Protein AF-C6V5L7-F1 (afdb_monomer)

Organism: Neorickettsia risticii (strain Illinois) (NCBI:txid434131)

Foldseek 3Di:
DDKDWDWDQDDDDPPPPQNFKTKIKIWDKDFDLVCQCVQQVDDDPPPVVSLVSQLVSVCVVVVNPDSDDDPPRIDTQWMFMWMWGWDADPNDIDTHTDPPGGDTDGCPDDDDPPDDDD

Structure (mmCIF, N/CA/C/O backbone):
data_AF-C6V5L7-F1
#
_entry.id   AF-C6V5L7-F1
#
loop_
_atom_site.group_PDB
_atom_site.id
_atom_site.type_symbol
_atom_site.label_atom_id
_atom_site.label_alt_id
_atom_site.label_comp_id
_atom_site.label_asym_id
_atom_site.label_entity_id
_atom_site.label_seq_id
_atom_site.pdbx_PDB_ins_code
_atom_site.Cartn_x
_atom_site.Cartn_y
_atom_site.Cartn_z
_atom_site.occupancy
_atom_site.B_iso_or_equiv
_atom_site.auth_seq_id
_atom_site.auth_comp_id
_atom_site.auth_asym_id
_atom_site.auth_atom_id
_atom_site.pdbx_PDB_model_num
ATOM 1 N N . MET A 1 1 ? 3.331 6.702 3.402 1.00 37.28 1 MET A N 1
ATOM 2 C CA . MET A 1 1 ? 3.379 6.398 1.960 1.00 37.28 1 MET A CA 1
ATOM 3 C C . MET A 1 1 ? 4.256 5.170 1.844 1.00 37.28 1 MET A C 1
ATOM 5 O O . MET A 1 1 ? 5.329 5.177 2.435 1.00 37.28 1 MET A O 1
ATOM 9 N N . CYS A 1 2 ? 3.742 4.082 1.284 1.00 36.88 2 CYS A N 1
ATOM 10 C CA . CYS A 1 2 ? 4.484 2.830 1.165 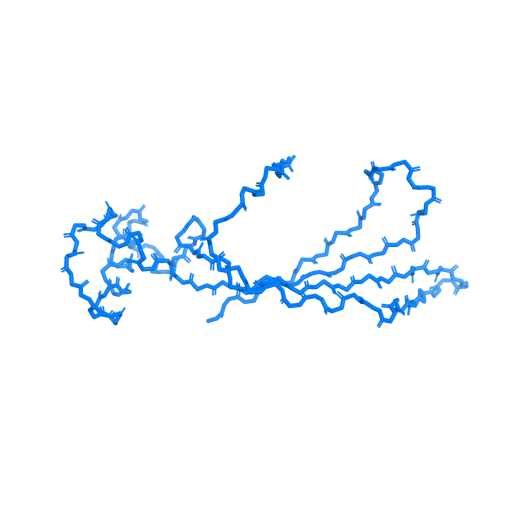1.00 36.88 2 CYS A CA 1
ATOM 11 C C . CYS A 1 2 ? 4.638 2.556 -0.325 1.00 36.88 2 CYS A C 1
ATOM 13 O O . CYS A 1 2 ? 3.700 2.050 -0.936 1.00 36.88 2 CYS A O 1
ATOM 15 N N . ASN A 1 3 ? 5.786 2.938 -0.879 1.00 34.25 3 ASN A N 1
ATOM 16 C CA . ASN A 1 3 ? 6.130 2.696 -2.275 1.00 34.25 3 ASN A CA 1
ATOM 17 C C . ASN A 1 3 ? 6.530 1.231 -2.433 1.00 34.25 3 ASN A C 1
ATOM 19 O O . ASN A 1 3 ? 7.288 0.695 -1.620 1.00 34.25 3 ASN A O 1
ATOM 23 N N . TRP A 1 4 ? 6.005 0.590 -3.469 1.00 44.31 4 TRP A N 1
ATOM 24 C CA . TRP A 1 4 ? 6.307 -0.792 -3.812 1.00 44.31 4 TRP A CA 1
ATOM 25 C C . TRP A 1 4 ? 6.839 -0.805 -5.237 1.00 44.31 4 TRP A C 1
ATOM 27 O O . TRP A 1 4 ? 6.067 -0.799 -6.194 1.00 44.31 4 TRP A O 1
ATOM 37 N N . LEU A 1 5 ? 8.165 -0.851 -5.363 1.00 37.34 5 LEU A N 1
ATOM 38 C CA . LEU A 1 5 ? 8.824 -1.043 -6.647 1.00 37.34 5 LEU A CA 1
ATOM 39 C C . LEU A 1 5 ? 8.757 -2.534 -7.011 1.00 37.34 5 LEU A C 1
ATOM 41 O O . LEU A 1 5 ? 9.402 -3.364 -6.370 1.00 37.34 5 LEU A O 1
ATOM 45 N N . GLY A 1 6 ? 7.944 -2.877 -8.010 1.00 42.03 6 GLY A N 1
ATOM 46 C CA . GLY A 1 6 ? 7.834 -4.234 -8.541 1.00 42.03 6 GLY A CA 1
ATOM 47 C C . GLY A 1 6 ? 8.562 -4.366 -9.878 1.00 42.03 6 GLY A C 1
ATOM 48 O O . GLY A 1 6 ? 8.329 -3.578 -10.795 1.00 42.03 6 GLY A O 1
ATOM 49 N N . PHE A 1 7 ? 9.414 -5.386 -10.009 1.00 35.38 7 PHE A N 1
ATOM 50 C CA . PHE A 1 7 ? 9.995 -5.800 -11.289 1.00 35.38 7 PHE A CA 1
ATOM 51 C C . PHE A 1 7 ? 9.307 -7.082 -11.752 1.00 35.38 7 PHE A C 1
ATOM 53 O O . PHE A 1 7 ? 9.342 -8.088 -11.047 1.00 35.38 7 PHE A O 1
ATOM 60 N N . VAL A 1 8 ? 8.704 -7.068 -12.941 1.00 44.72 8 VAL A N 1
ATOM 61 C CA . VAL A 1 8 ? 8.236 -8.294 -13.598 1.00 44.72 8 VAL A CA 1
ATOM 62 C C . VAL A 1 8 ? 8.961 -8.418 -14.932 1.00 44.72 8 VAL A C 1
ATOM 64 O O . VAL A 1 8 ? 8.705 -7.665 -15.871 1.00 44.72 8 VAL A O 1
ATOM 67 N N . SER A 1 9 ? 9.872 -9.389 -15.010 1.00 40.78 9 SER A N 1
ATOM 68 C CA . SER A 1 9 ? 10.356 -9.905 -16.290 1.00 40.78 9 SER A CA 1
ATOM 69 C C . SER A 1 9 ? 9.275 -10.839 -16.832 1.00 40.78 9 SER A C 1
ATOM 71 O O . SER A 1 9 ? 9.036 -11.912 -16.274 1.00 40.78 9 SER A O 1
ATOM 73 N N . GLN A 1 10 ? 8.529 -10.401 -17.851 1.00 42.84 10 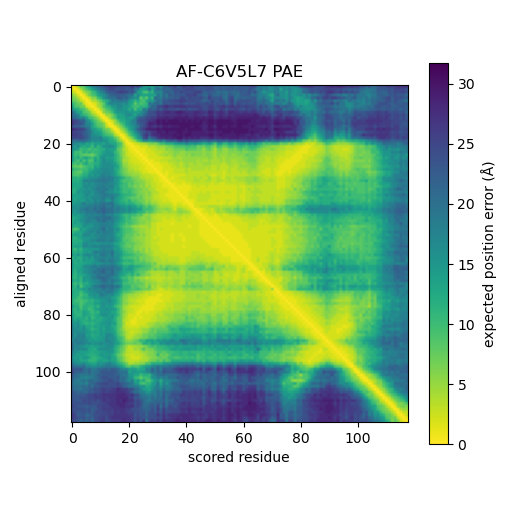GLN A N 1
ATOM 74 C CA . GLN A 1 10 ? 7.482 -11.231 -18.443 1.00 42.84 10 GLN A CA 1
ATOM 75 C C . GLN A 1 10 ? 8.101 -12.291 -19.356 1.00 42.84 10 GLN A C 1
ATOM 77 O O . GLN A 1 10 ? 8.212 -12.115 -20.565 1.00 42.84 10 GLN A O 1
ATOM 82 N N . GLY A 1 11 ? 8.411 -13.448 -18.778 1.00 42.09 11 GLY A N 1
ATOM 83 C CA . GLY A 1 11 ? 8.486 -14.695 -19.524 1.00 42.09 11 GLY A CA 1
ATOM 84 C C . GLY A 1 11 ? 7.078 -15.196 -19.856 1.00 42.09 11 GLY A C 1
ATOM 85 O O . GLY A 1 11 ? 6.495 -15.955 -19.091 1.00 42.09 11 GLY A O 1
ATOM 86 N N . LYS A 1 12 ? 6.556 -14.812 -21.029 1.00 38.03 12 LYS A N 1
ATOM 87 C CA . LYS A 1 12 ? 5.530 -15.566 -21.782 1.00 38.03 12 LYS A CA 1
ATOM 88 C C . LYS A 1 12 ? 4.097 -15.597 -21.204 1.00 38.03 12 LYS A C 1
ATOM 90 O O . LYS A 1 12 ? 3.496 -16.657 -21.068 1.00 38.03 12 LYS A O 1
ATOM 95 N N . LEU A 1 13 ? 3.477 -14.433 -21.006 1.00 40.72 13 LEU A N 1
ATOM 96 C CA . LEU A 1 13 ? 2.012 -14.302 -21.079 1.00 40.72 13 LEU A CA 1
ATOM 97 C C . LEU A 1 13 ? 1.687 -13.433 -22.304 1.00 40.72 13 LEU A C 1
ATOM 99 O O . LEU A 1 13 ? 2.248 -12.352 -22.420 1.00 40.72 13 LEU A O 1
ATOM 103 N N . LEU A 1 14 ? 0.775 -13.878 -23.182 1.00 42.28 14 LEU A N 1
ATOM 104 C CA . LEU A 1 14 ? 0.208 -13.168 -24.359 1.00 42.28 14 LEU A CA 1
ATOM 105 C C . LEU A 1 14 ? 0.756 -13.469 -25.771 1.00 42.28 14 LEU A C 1
ATOM 107 O O . LEU A 1 14 ? 0.336 -12.804 -26.711 1.00 42.28 14 LEU A O 1
ATOM 111 N N . GLY A 1 15 ? 1.607 -14.477 -25.990 1.00 39.44 15 GLY A N 1
ATOM 112 C CA . GLY A 1 15 ? 1.956 -14.889 -27.369 1.00 39.44 15 GLY A CA 1
ATOM 113 C C . GLY A 1 15 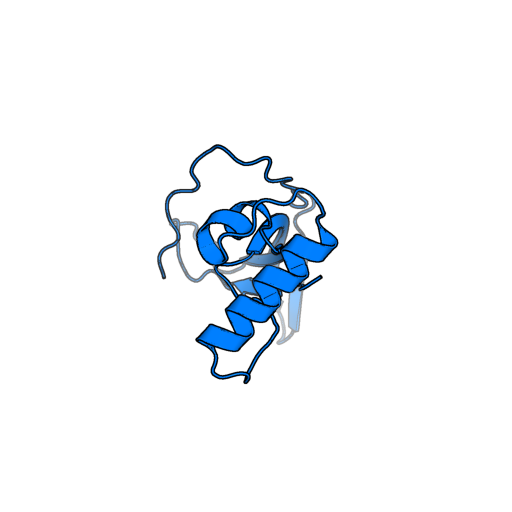? 2.657 -13.808 -28.215 1.00 39.44 15 GLY A C 1
ATOM 114 O O . GLY A 1 15 ? 2.689 -13.901 -29.438 1.00 39.44 15 GLY A O 1
ATOM 115 N N . LEU A 1 16 ? 3.224 -12.791 -27.564 1.00 43.41 16 LEU A N 1
ATOM 116 C CA . LEU A 1 16 ? 4.151 -11.838 -28.160 1.00 43.41 16 LEU A CA 1
ATOM 117 C C . LEU A 1 16 ? 5.550 -12.462 -28.121 1.00 43.41 16 LEU A C 1
ATOM 119 O O . LEU A 1 16 ? 6.067 -12.745 -27.042 1.00 43.41 16 LEU A O 1
ATOM 123 N N . ASN A 1 17 ? 6.159 -12.676 -29.287 1.00 41.84 17 ASN A N 1
ATOM 124 C CA . ASN A 1 17 ? 7.535 -13.171 -29.449 1.00 41.84 17 ASN A CA 1
ATOM 125 C C . ASN A 1 17 ? 8.602 -12.116 -29.078 1.00 41.84 17 ASN A C 1
ATOM 127 O O . ASN A 1 17 ? 9.676 -12.092 -29.668 1.00 41.84 17 ASN A O 1
ATOM 131 N N . ASP A 1 18 ? 8.324 -11.252 -28.104 1.00 47.34 18 ASP A N 1
ATOM 132 C CA . ASP A 1 18 ? 9.256 -10.224 -27.645 1.00 47.34 18 ASP A CA 1
ATOM 133 C C . ASP A 1 18 ? 9.858 -10.682 -26.307 1.00 47.34 18 ASP A C 1
ATOM 135 O O . ASP A 1 18 ? 9.398 -10.278 -25.239 1.00 47.34 18 ASP A O 1
ATOM 139 N N . MET A 1 19 ? 10.892 -11.529 -26.358 1.00 51.62 19 MET A N 1
ATOM 140 C CA . MET A 1 19 ? 11.685 -11.962 -25.184 1.00 51.62 19 MET A CA 1
ATOM 141 C C . MET A 1 19 ? 12.494 -10.822 -24.525 1.00 51.62 19 MET A C 1
ATOM 143 O O . MET A 1 19 ? 13.192 -11.037 -23.542 1.00 51.62 19 MET A O 1
ATOM 147 N N . ASP A 1 20 ? 12.322 -9.596 -25.016 1.00 69.31 20 ASP A N 1
ATOM 148 C CA . ASP A 1 20 ? 13.191 -8.449 -24.784 1.00 69.31 20 ASP A CA 1
ATOM 149 C C . ASP A 1 20 ? 12.407 -7.256 -24.219 1.00 69.31 20 ASP A C 1
ATOM 151 O O . ASP A 1 20 ? 12.676 -6.109 -24.565 1.00 69.31 20 ASP A O 1
ATOM 155 N N . SER A 1 21 ? 11.369 -7.466 -23.399 1.00 74.69 21 SER A N 1
ATOM 156 C CA . SER A 1 21 ? 10.641 -6.339 -22.797 1.00 74.69 21 SER A CA 1
ATOM 157 C C . SER A 1 21 ? 10.482 -6.445 -21.287 1.00 74.69 21 SER A C 1
ATOM 159 O O . SER A 1 21 ? 10.034 -7.455 -20.753 1.00 74.69 21 SER A O 1
ATOM 161 N N . ILE A 1 22 ? 10.841 -5.358 -20.606 1.00 81.19 22 ILE A N 1
ATOM 162 C CA . ILE A 1 22 ? 10.731 -5.205 -19.159 1.00 81.19 22 ILE A CA 1
ATOM 163 C C . ILE A 1 22 ? 9.603 -4.237 -18.864 1.00 81.19 22 ILE A C 1
ATOM 165 O O . ILE A 1 22 ? 9.46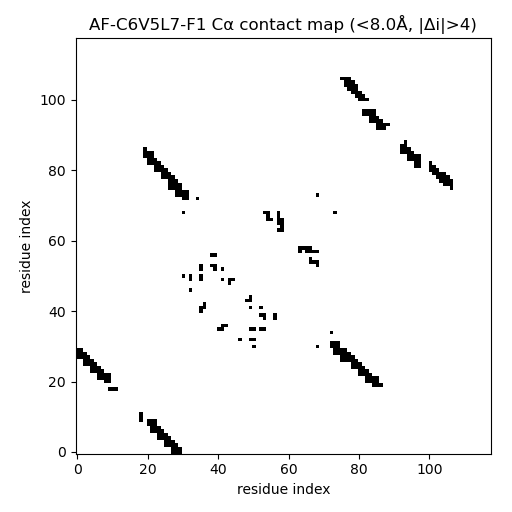2 -3.186 -19.501 1.00 81.19 22 ILE A O 1
ATOM 169 N N . VAL A 1 23 ? 8.811 -4.602 -17.863 1.00 82.06 23 VAL A N 1
ATOM 170 C CA . VAL A 1 23 ? 7.765 -3.758 -17.314 1.00 82.06 23 VAL A CA 1
ATOM 171 C C . VAL A 1 23 ? 8.102 -3.484 -15.854 1.00 82.06 23 VAL A C 1
ATOM 173 O O . VAL A 1 23 ? 8.172 -4.401 -15.037 1.00 82.06 23 VAL A O 1
ATOM 176 N N . VAL A 1 24 ? 8.318 -2.212 -15.537 1.00 82.81 24 VAL A N 1
ATOM 177 C CA . VAL A 1 24 ? 8.500 -1.721 -14.169 1.00 82.81 24 VAL A CA 1
ATOM 178 C C . VAL A 1 24 ? 7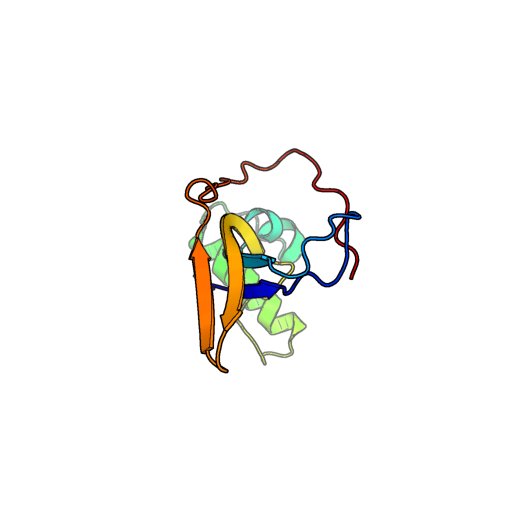.228 -0.998 -13.772 1.00 82.81 24 VAL A C 1
ATOM 180 O O . VAL A 1 24 ? 6.687 -0.218 -14.558 1.00 82.81 24 VAL A O 1
ATOM 183 N N . PHE A 1 25 ? 6.740 -1.247 -12.567 1.00 83.50 25 PHE A N 1
ATOM 184 C CA . PHE A 1 25 ? 5.605 -0.514 -12.032 1.00 83.50 25 PHE A CA 1
ATOM 185 C C . PHE A 1 25 ? 5.841 -0.125 -10.579 1.00 83.50 25 PHE A C 1
ATOM 187 O O . PHE A 1 25 ? 6.543 -0.814 -9.838 1.00 83.50 25 PHE A O 1
ATOM 194 N N . ASP A 1 26 ? 5.221 0.983 -10.190 1.00 84.25 26 ASP A N 1
ATOM 195 C CA . ASP A 1 26 ? 5.139 1.422 -8.800 1.00 84.25 26 ASP A CA 1
ATOM 196 C C . ASP A 1 26 ? 3.670 1.633 -8.433 1.00 84.25 26 ASP A C 1
ATOM 198 O O . ASP A 1 26 ? 2.900 2.225 -9.202 1.00 84.25 26 ASP A O 1
ATOM 202 N N . ILE A 1 27 ? 3.278 1.096 -7.278 1.00 86.62 27 ILE A N 1
ATOM 203 C CA . ILE A 1 27 ? 1.904 1.132 -6.773 1.00 86.62 27 ILE A CA 1
ATOM 204 C C . ILE A 1 27 ? 1.884 1.949 -5.492 1.00 86.62 27 ILE A C 1
ATOM 206 O O . ILE A 1 27 ? 2.398 1.532 -4.455 1.00 86.62 27 ILE A O 1
ATOM 210 N N . GLU A 1 28 ? 1.191 3.078 -5.549 1.00 85.69 28 GLU A N 1
ATOM 211 C CA . GLU A 1 28 ? 0.967 3.929 -4.394 1.00 85.69 28 GLU A CA 1
ATOM 212 C C . GLU A 1 28 ? -0.342 3.555 -3.715 1.00 85.69 28 GLU A C 1
ATOM 214 O O . GLU A 1 28 ? -1.408 3.458 -4.342 1.00 85.69 28 GLU A O 1
ATOM 219 N N . THR A 1 29 ? -0.275 3.385 -2.399 1.00 86.62 29 THR A N 1
ATOM 220 C CA . THR A 1 29 ? -1.427 2.996 -1.588 1.00 86.62 29 THR A CA 1
ATOM 221 C C . THR A 1 29 ? -1.593 3.887 -0.366 1.00 86.62 29 THR A C 1
ATOM 223 O O . THR A 1 29 ? -0.636 4.462 0.157 1.00 86.62 29 THR A O 1
ATOM 226 N N . VAL A 1 30 ? -2.829 3.971 0.123 1.00 86.50 30 VAL A N 1
ATOM 227 C CA . VAL A 1 30 ? -3.161 4.600 1.409 1.00 86.50 30 VAL A CA 1
ATOM 228 C C . VAL A 1 30 ? -4.052 3.665 2.227 1.00 86.50 30 VAL A C 1
ATOM 230 O O . VAL A 1 30 ? -4.802 2.892 1.623 1.00 86.50 30 VAL A O 1
ATOM 233 N N . PRO A 1 31 ? -4.023 3.736 3.572 1.00 86.62 31 PRO A N 1
ATOM 234 C CA . PRO A 1 31 ? -4.971 3.007 4.407 1.00 86.62 31 PRO A CA 1
ATOM 235 C C . PRO A 1 31 ? -6.417 3.285 3.988 1.00 86.62 31 PRO A C 1
ATOM 237 O O . PRO A 1 31 ? -6.807 4.442 3.794 1.00 86.62 31 PRO A O 1
ATOM 240 N N . ASP A 1 32 ? -7.206 2.226 3.834 1.00 89.38 32 ASP A N 1
ATOM 241 C CA . ASP A 1 32 ? -8.607 2.326 3.451 1.00 89.38 32 ASP A CA 1
ATOM 242 C C . ASP A 1 32 ? -9.476 2.629 4.679 1.00 89.38 32 ASP A C 1
ATOM 244 O O . ASP A 1 32 ? -9.977 1.730 5.354 1.00 89.38 32 ASP A O 1
ATOM 248 N N . THR A 1 33 ? -9.702 3.915 4.953 1.00 87.88 33 THR A N 1
ATOM 249 C CA . THR A 1 33 ? -10.580 4.335 6.056 1.00 87.88 33 THR A CA 1
ATOM 250 C C . THR A 1 33 ? -12.044 3.938 5.851 1.00 87.88 33 THR A C 1
ATOM 252 O O . THR A 1 33 ? -12.793 3.903 6.819 1.00 87.88 33 THR A O 1
ATOM 255 N N . GLY A 1 34 ? -12.468 3.577 4.636 1.00 86.81 34 GLY A N 1
ATOM 256 C CA . GLY A 1 34 ? -13.809 3.040 4.389 1.00 86.81 34 GLY A CA 1
ATOM 257 C C . GLY A 1 34 ? -14.037 1.671 5.036 1.00 86.81 34 GLY A C 1
ATOM 258 O O . GLY A 1 34 ? -15.180 1.314 5.300 1.00 86.81 34 GLY A O 1
ATOM 259 N N . LEU A 1 35 ? -12.967 0.933 5.345 1.00 88.38 35 LEU A N 1
ATOM 260 C CA . LEU A 1 35 ? -13.042 -0.334 6.076 1.00 88.38 35 LEU A CA 1
ATOM 261 C C . LEU A 1 35 ? -13.105 -0.154 7.597 1.00 88.38 35 LEU A C 1
ATOM 263 O O . LEU A 1 35 ? -13.412 -1.109 8.303 1.00 88.38 35 LEU A O 1
ATOM 267 N N . CYS A 1 36 ? -12.824 1.045 8.115 1.00 91.12 36 CYS A N 1
ATOM 268 C CA . CYS A 1 36 ? -12.676 1.278 9.552 1.00 91.12 36 CYS A CA 1
ATOM 269 C C . CYS A 1 36 ? -13.920 0.861 10.348 1.00 91.12 36 CYS A C 1
ATOM 271 O O . CYS A 1 36 ? -13.792 0.131 11.327 1.00 91.12 36 CYS A O 1
ATOM 273 N N . GLU A 1 37 ? -15.119 1.256 9.910 1.00 91.19 37 GLU A N 1
ATOM 274 C CA . GLU A 1 37 ? -16.360 0.903 10.612 1.00 91.19 37 GLU A CA 1
ATOM 275 C C . GLU A 1 37 ? -16.585 -0.615 10.639 1.00 91.19 37 GLU A C 1
ATOM 277 O O . GLU A 1 37 ? -16.948 -1.163 11.675 1.00 91.19 37 GLU A O 1
ATOM 282 N N . VAL A 1 38 ? -16.310 -1.309 9.531 1.00 89.94 38 VAL A N 1
ATOM 283 C CA . VAL A 1 38 ? -16.496 -2.766 9.424 1.00 89.94 38 VAL A CA 1
ATOM 284 C C . VAL A 1 38 ? -15.479 -3.528 10.275 1.00 89.94 38 VAL A C 1
ATOM 286 O O . VAL A 1 38 ? -15.829 -4.530 10.889 1.00 89.94 38 VAL A O 1
ATOM 289 N N . LEU A 1 39 ? -14.228 -3.063 10.319 1.00 89.38 39 LEU A N 1
ATOM 290 C CA . LEU A 1 39 ? -13.144 -3.737 11.039 1.00 89.38 39 LEU A CA 1
ATOM 291 C C . LEU A 1 39 ? -13.154 -3.447 12.542 1.00 89.38 39 LEU A C 1
ATOM 293 O O . LEU A 1 39 ? -12.801 -4.311 13.335 1.00 89.38 39 LEU A O 1
ATOM 297 N N . THR A 1 40 ? -13.525 -2.227 12.930 1.00 90.38 40 THR A N 1
ATOM 298 C CA . THR A 1 40 ? -13.324 -1.721 14.300 1.00 90.38 40 THR A CA 1
ATOM 299 C C . THR A 1 40 ? -14.623 -1.345 15.012 1.00 90.38 40 THR A C 1
ATOM 301 O O . THR A 1 40 ? -14.613 -1.096 16.214 1.00 90.38 40 THR A O 1
ATOM 304 N N . GLY A 1 41 ? -15.741 -1.235 14.287 1.00 91.69 41 GLY A N 1
ATOM 305 C CA . GLY A 1 41 ? -16.999 -0.697 14.810 1.00 91.69 41 GLY A CA 1
ATOM 306 C C . GLY A 1 41 ? -17.005 0.823 15.032 1.00 91.69 41 GLY A C 1
ATOM 307 O O . GLY A 1 41 ? -18.014 1.365 15.483 1.00 91.69 41 GLY A O 1
ATOM 308 N N . PHE A 1 42 ? -15.913 1.537 14.729 1.00 92.38 42 PHE A N 1
ATOM 309 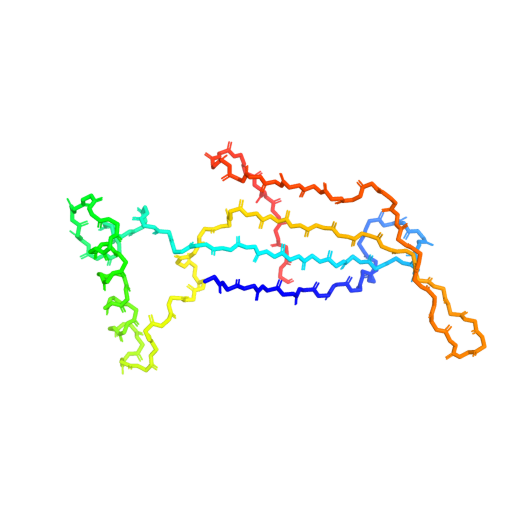C CA . PHE A 1 42 ? -15.806 2.984 14.923 1.00 92.38 42 PHE A CA 1
ATOM 310 C C . PHE A 1 42 ? -16.649 3.769 13.902 1.00 92.38 42 PHE A C 1
ATOM 312 O O . PHE A 1 42 ? -16.429 3.671 12.696 1.00 92.38 42 PHE A O 1
ATOM 319 N N . LYS A 1 43 ? -17.581 4.606 14.388 1.00 87.12 43 LYS A N 1
ATOM 320 C CA . LYS A 1 43 ? -18.563 5.359 13.572 1.00 87.12 43 LYS A CA 1
ATOM 321 C C . LYS A 1 43 ? -18.274 6.863 13.445 1.00 87.12 43 LYS A C 1
ATOM 323 O O . LYS A 1 43 ? -19.190 7.678 13.342 1.00 87.12 43 LYS A O 1
ATOM 328 N N . GLY A 1 44 ? -17.003 7.255 13.498 1.00 87.38 44 GLY A N 1
ATOM 329 C CA . GLY A 1 44 ? -16.576 8.649 13.334 1.00 87.38 44 GLY A CA 1
ATOM 330 C C . GLY A 1 44 ? -16.216 9.011 11.890 1.00 87.38 44 GLY A C 1
ATOM 331 O O . GLY A 1 44 ? -15.971 8.143 11.059 1.00 87.38 44 GLY A O 1
ATOM 332 N N . LYS A 1 45 ? -16.149 10.318 11.600 1.00 86.94 45 LYS A N 1
ATOM 333 C CA . LYS A 1 45 ? -15.678 10.861 10.306 1.00 86.94 45 LYS A CA 1
ATOM 334 C C . LYS A 1 45 ? -14.272 11.464 10.367 1.00 86.94 45 LYS A C 1
ATOM 336 O O . LYS A 1 45 ? -13.747 11.881 9.338 1.00 86.94 45 LYS A O 1
ATOM 341 N N . ASP A 1 46 ? -13.679 11.546 11.557 1.00 91.69 46 ASP A N 1
ATOM 342 C CA . ASP A 1 46 ? -12.317 12.047 11.710 1.00 91.69 46 ASP A CA 1
ATOM 343 C C . ASP A 1 46 ? -11.313 11.019 11.179 1.00 91.69 46 ASP A C 1
ATOM 345 O O . ASP A 1 46 ? -11.132 9.943 11.748 1.00 91.69 46 ASP A O 1
ATOM 349 N N . VAL A 1 47 ? -10.642 11.374 10.086 1.00 87.25 47 VAL A N 1
ATOM 350 C CA . VAL A 1 47 ? -9.676 10.516 9.393 1.00 87.25 47 VAL A CA 1
ATOM 351 C C . VAL A 1 47 ? -8.521 10.117 10.311 1.00 87.25 47 VAL A C 1
ATOM 353 O O . VAL A 1 47 ? -8.013 9.001 10.192 1.00 87.25 47 VAL A O 1
ATOM 356 N N . VAL A 1 48 ? -8.101 10.998 11.224 1.00 89.19 48 VAL A N 1
ATOM 357 C CA . VAL A 1 48 ? -6.995 10.708 12.146 1.00 89.19 48 VAL A CA 1
ATOM 358 C C . VAL A 1 48 ? -7.422 9.651 13.163 1.00 89.19 48 VAL A C 1
ATOM 360 O O . VAL A 1 48 ? -6.744 8.631 13.301 1.00 89.19 48 VAL A O 1
ATOM 363 N N . ALA A 1 49 ? -8.581 9.828 13.802 1.00 91.38 49 ALA A N 1
ATOM 364 C CA . ALA A 1 49 ? -9.151 8.827 14.699 1.00 91.38 49 ALA A CA 1
ATOM 365 C C . ALA A 1 49 ? -9.425 7.488 13.995 1.00 91.38 49 ALA A C 1
ATOM 367 O O . ALA A 1 49 ? -9.124 6.434 14.555 1.00 91.38 49 ALA A O 1
ATOM 368 N N . MET A 1 50 ? -9.924 7.509 12.753 1.00 91.56 50 MET A N 1
ATOM 369 C CA . MET A 1 50 ? -10.164 6.289 11.973 1.00 91.56 50 MET A CA 1
ATOM 370 C C . MET A 1 50 ? -8.871 5.510 11.716 1.00 91.56 50 MET A C 1
ATOM 372 O O . MET A 1 50 ? -8.860 4.290 11.854 1.00 91.56 50 MET A O 1
ATOM 376 N N . ARG A 1 51 ? -7.774 6.196 11.372 1.00 88.75 51 ARG A N 1
ATOM 377 C CA . ARG A 1 51 ? -6.468 5.546 11.177 1.00 88.75 51 ARG A CA 1
ATOM 378 C C . ARG A 1 51 ? -5.967 4.900 12.461 1.00 88.75 51 ARG A C 1
ATOM 380 O O . ARG A 1 51 ? -5.599 3.733 12.433 1.00 88.75 51 ARG A O 1
ATOM 387 N N . LYS A 1 52 ? -6.043 5.615 13.584 1.00 91.25 52 LYS A N 1
ATOM 388 C CA . LYS A 1 52 ? -5.630 5.088 14.890 1.00 91.25 52 LYS A CA 1
ATOM 389 C C . LYS A 1 52 ? -6.458 3.872 15.317 1.00 91.25 52 LYS A C 1
ATOM 391 O O . LYS A 1 52 ? -5.912 2.910 15.843 1.00 91.25 52 LYS A O 1
ATOM 396 N N . ALA A 1 53 ? -7.768 3.886 15.069 1.00 92.62 53 ALA A N 1
ATOM 397 C CA . ALA A 1 53 ? -8.630 2.736 15.338 1.00 92.62 53 ALA A CA 1
ATOM 398 C C . ALA A 1 53 ? -8.205 1.507 14.518 1.00 92.62 53 ALA A C 1
ATOM 400 O O . ALA A 1 53 ? -8.125 0.405 15.055 1.00 92.62 53 ALA A O 1
ATOM 401 N N . MET A 1 54 ? -7.876 1.700 13.238 1.00 91.75 54 MET A N 1
ATOM 402 C CA . MET A 1 54 ? -7.380 0.622 12.380 1.00 91.75 54 MET A CA 1
ATOM 403 C C . MET A 1 54 ? -5.987 0.122 12.795 1.00 91.75 54 MET A C 1
ATOM 405 O O . MET A 1 54 ? -5.746 -1.080 12.748 1.00 91.75 54 MET A O 1
ATOM 409 N N . GLU A 1 55 ? -5.083 1.004 13.225 1.00 91.12 55 GLU A N 1
ATOM 410 C CA . GLU A 1 55 ? -3.775 0.620 13.784 1.00 91.12 55 GLU A CA 1
ATOM 411 C C . GLU A 1 55 ? -3.939 -0.244 15.040 1.00 91.12 55 GLU A C 1
ATOM 413 O O . GLU A 1 55 ? -3.319 -1.300 15.146 1.00 91.12 55 GLU A O 1
ATOM 418 N N . ASN A 1 56 ? -4.828 0.154 15.955 1.00 92.44 56 ASN A N 1
ATOM 419 C CA . ASN A 1 56 ? -5.139 -0.622 17.157 1.00 92.44 56 ASN A CA 1
ATOM 420 C C . ASN A 1 56 ? -5.725 -1.995 16.814 1.00 92.44 56 ASN A C 1
ATOM 422 O O . ASN A 1 56 ? -5.319 -2.995 17.396 1.00 92.44 56 ASN A O 1
ATOM 426 N N . TYR A 1 57 ? -6.640 -2.052 15.845 1.00 92.00 57 TYR A N 1
ATOM 427 C CA . TYR A 1 57 ? -7.161 -3.318 15.334 1.00 92.00 57 TYR A CA 1
ATOM 428 C C . TYR A 1 57 ? -6.045 -4.203 14.764 1.00 92.00 57 TYR A C 1
ATOM 430 O O . TYR A 1 57 ? -6.021 -5.405 15.013 1.00 92.00 57 TYR A O 1
ATOM 438 N N . HIS A 1 58 ? -5.092 -3.627 14.024 1.00 91.44 58 HIS A N 1
ATOM 439 C CA . HIS A 1 58 ? -3.989 -4.407 13.470 1.00 91.44 58 HIS A CA 1
ATOM 440 C C . HIS A 1 58 ? -3.042 -4.935 14.551 1.00 91.44 58 HIS A C 1
ATOM 442 O O . HIS A 1 58 ? -2.574 -6.068 14.459 1.00 91.44 58 HIS A O 1
ATOM 448 N N . LEU A 1 59 ? -2.788 -4.139 15.592 1.00 92.88 59 LEU A N 1
ATOM 449 C CA . LEU A 1 59 ? -2.047 -4.593 16.764 1.00 92.88 59 LEU A CA 1
ATOM 450 C C . LEU A 1 59 ? -2.758 -5.762 17.443 1.00 92.88 59 LEU A C 1
ATOM 452 O O . LEU A 1 59 ? -2.103 -6.753 17.739 1.00 92.88 59 LEU A O 1
ATOM 456 N N . ASP A 1 60 ? -4.073 -5.680 17.629 1.00 91.75 60 ASP A N 1
ATOM 457 C CA . ASP A 1 60 ? -4.863 -6.741 18.259 1.00 91.75 60 ASP A CA 1
ATOM 458 C C . ASP A 1 60 ? -4.739 -8.073 17.500 1.00 91.75 60 ASP A C 1
ATOM 460 O O . ASP A 1 60 ? -4.332 -9.081 18.070 1.00 91.75 60 ASP A O 1
ATOM 464 N N . ILE A 1 61 ? -4.934 -8.068 16.174 1.00 90.50 61 ILE A N 1
ATOM 465 C CA . ILE A 1 61 ? -4.829 -9.296 15.361 1.00 90.50 61 ILE A CA 1
ATOM 466 C C . ILE A 1 61 ? -3.388 -9.791 15.143 1.00 90.50 61 ILE A C 1
ATOM 468 O O . ILE A 1 61 ? -3.190 -10.864 14.574 1.00 90.50 61 ILE A O 1
ATOM 472 N N . THR A 1 62 ? -2.376 -9.001 15.518 1.00 89.25 62 THR A N 1
ATOM 473 C CA . THR A 1 62 ? -0.954 -9.374 15.405 1.00 89.25 62 THR A CA 1
ATOM 474 C C . THR A 1 62 ? -0.293 -9.621 16.760 1.00 89.25 62 THR A C 1
ATOM 476 O O . THR A 1 62 ? 0.936 -9.704 16.823 1.00 89.25 62 THR A O 1
ATOM 479 N N . ASP A 1 63 ? -1.070 -9.736 17.841 1.00 90.88 63 ASP A N 1
ATOM 480 C CA . ASP A 1 63 ? -0.573 -9.857 19.218 1.00 90.88 63 ASP A CA 1
ATOM 481 C C . ASP A 1 63 ? 0.429 -8.744 19.588 1.00 90.88 63 ASP A C 1
ATOM 483 O O . ASP A 1 63 ? 1.481 -8.981 20.185 1.00 90.88 63 ASP A O 1
ATOM 487 N N . GLY A 1 64 ? 0.155 -7.516 19.148 1.00 89.31 64 GLY A N 1
ATOM 488 C CA . GLY A 1 64 ? 0.972 -6.330 19.404 1.00 89.31 64 GLY A CA 1
ATOM 489 C C . GLY A 1 64 ? 2.282 -6.256 18.613 1.00 89.31 64 GLY A C 1
ATOM 490 O O . GLY A 1 64 ? 3.075 -5.343 18.837 1.00 89.31 64 GLY A O 1
ATOM 491 N N . LYS A 1 65 ? 2.537 -7.184 17.684 1.00 89.12 65 LYS A N 1
ATOM 492 C CA . LYS A 1 65 ? 3.826 -7.274 16.976 1.00 89.12 65 LYS A CA 1
ATOM 493 C C . LYS A 1 65 ? 3.984 -6.234 15.873 1.00 89.12 65 LYS A C 1
ATOM 495 O O . LYS A 1 65 ? 5.114 -5.873 15.547 1.00 89.12 65 LYS A O 1
ATOM 500 N N . ASN A 1 66 ? 2.887 -5.783 15.262 1.00 86.06 66 ASN A N 1
ATOM 501 C CA . ASN A 1 66 ? 2.959 -4.884 14.118 1.00 86.06 66 ASN A CA 1
ATOM 502 C C . ASN A 1 66 ? 1.796 -3.872 14.081 1.00 86.06 66 ASN A C 1
ATOM 504 O O . ASN A 1 66 ? 0.664 -4.266 13.813 1.00 86.06 66 ASN A O 1
ATOM 508 N N . PRO A 1 67 ? 2.057 -2.561 14.249 1.00 85.88 67 PRO A N 1
ATOM 509 C CA . PRO A 1 67 ? 1.040 -1.525 14.059 1.00 85.88 67 PRO A CA 1
ATOM 510 C C . PRO A 1 67 ? 0.826 -1.157 12.585 1.00 85.88 67 PRO A C 1
ATOM 512 O O . PRO A 1 67 ? -0.155 -0.500 12.242 1.00 85.88 67 PRO A O 1
ATOM 515 N N . PHE A 1 68 ? 1.740 -1.546 11.690 1.00 85.19 68 PHE A N 1
ATOM 516 C CA . PHE A 1 68 ? 1.664 -1.162 10.288 1.00 85.19 68 PHE A CA 1
ATOM 517 C C . PHE A 1 68 ? 0.652 -2.014 9.544 1.00 85.19 68 PHE A C 1
ATOM 519 O O . PHE A 1 68 ? 0.921 -3.179 9.248 1.00 85.19 68 PHE A O 1
ATOM 526 N N . LEU A 1 69 ? -0.456 -1.382 9.162 1.00 84.12 69 LEU A N 1
ATOM 527 C CA . LEU A 1 69 ? -1.446 -1.946 8.256 1.00 84.12 69 LEU A CA 1
ATOM 528 C C . LEU A 1 69 ? -0.757 -2.499 6.999 1.00 84.12 69 LEU A C 1
ATOM 530 O O . LEU A 1 69 ? -0.090 -1.787 6.246 1.00 84.12 69 LEU A O 1
ATOM 534 N N . ARG A 1 70 ? -0.895 -3.807 6.795 1.00 81.69 70 ARG A N 1
ATOM 535 C CA . ARG A 1 70 ? -0.503 -4.493 5.561 1.00 81.69 70 ARG A CA 1
ATOM 536 C C . ARG A 1 70 ? -1.731 -4.659 4.666 1.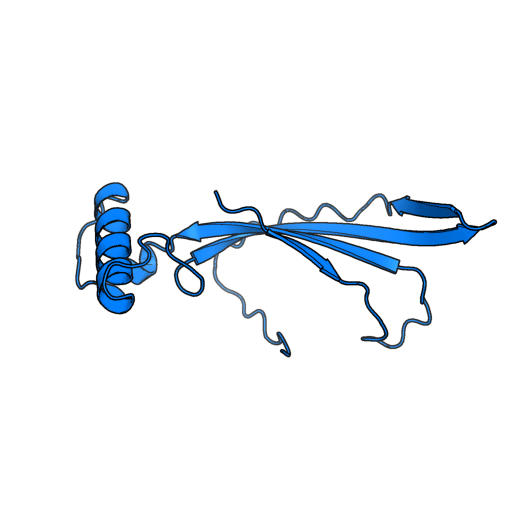00 81.69 70 ARG A C 1
ATOM 538 O O . ARG A 1 70 ? -2.866 -4.426 5.082 1.00 81.69 70 ARG A O 1
ATOM 545 N N . GLN A 1 71 ? -1.516 -5.066 3.418 1.00 76.12 71 GLN A N 1
ATOM 546 C CA . GLN A 1 71 ? -2.622 -5.550 2.588 1.00 76.12 71 GLN A CA 1
ATOM 547 C C . GLN A 1 71 ? -3.372 -6.657 3.362 1.00 76.12 71 GLN A C 1
ATOM 549 O O . GLN A 1 71 ? -2.706 -7.476 3.999 1.00 76.12 71 GLN A O 1
ATOM 554 N N . PRO A 1 72 ? -4.720 -6.664 3.375 1.00 82.44 72 PRO A N 1
ATOM 555 C CA . PRO A 1 72 ? -5.646 -5.978 2.463 1.00 82.44 72 PRO A CA 1
ATOM 556 C C . PRO A 1 72 ? -6.195 -4.617 2.952 1.00 82.44 72 PRO A C 1
ATOM 558 O O . PRO A 1 72 ? -7.144 -4.103 2.367 1.00 82.44 72 PRO A O 1
ATOM 561 N N . PHE A 1 73 ? -5.629 -3.993 3.992 1.00 87.88 73 PHE A N 1
ATOM 562 C CA . PHE A 1 73 ? -6.189 -2.771 4.608 1.00 87.88 73 PHE A CA 1
ATOM 563 C C . PHE A 1 73 ? -5.875 -1.460 3.867 1.00 87.88 73 PHE A C 1
ATOM 565 O O . PHE A 1 73 ? -6.077 -0.365 4.397 1.00 87.88 73 PHE A O 1
ATOM 572 N N . HIS A 1 74 ? -5.342 -1.554 2.653 1.00 87.44 74 HIS A N 1
ATOM 573 C CA . HIS A 1 74 ? -4.896 -0.426 1.847 1.00 87.44 74 HIS A CA 1
ATOM 574 C C . HIS A 1 74 ? -5.673 -0.375 0.534 1.00 87.44 74 HIS A C 1
ATOM 576 O O . HIS A 1 74 ? -5.881 -1.400 -0.113 1.00 87.44 74 HIS A O 1
ATOM 582 N N . ARG A 1 75 ? -6.029 0.834 0.096 1.00 87.19 75 ARG A N 1
ATOM 583 C CA . ARG A 1 75 ? -6.552 1.085 -1.250 1.00 87.19 75 ARG A CA 1
ATOM 584 C C . ARG A 1 75 ? -5.459 1.634 -2.157 1.00 87.19 75 ARG A C 1
ATOM 586 O O . ARG A 1 75 ? -4.668 2.488 -1.751 1.00 87.19 75 ARG A O 1
ATOM 593 N N . VAL A 1 76 ? -5.450 1.163 -3.400 1.00 87.31 76 VAL A N 1
ATOM 594 C CA . VAL A 1 76 ? -4.577 1.683 -4.456 1.00 87.31 76 VAL A CA 1
ATOM 595 C C . VAL A 1 76 ? -5.083 3.054 -4.890 1.00 87.31 76 VAL A C 1
ATOM 597 O O . VAL A 1 76 ? -6.258 3.201 -5.227 1.00 87.31 76 VAL A O 1
ATOM 600 N N . ILE A 1 77 ? -4.202 4.053 -4.872 1.00 88.06 77 ILE A N 1
ATOM 601 C CA . ILE A 1 77 ? -4.517 5.417 -5.319 1.00 88.06 77 ILE A CA 1
ATOM 602 C C . ILE A 1 77 ? -3.930 5.715 -6.691 1.00 88.06 77 ILE A C 1
ATOM 604 O O . ILE A 1 77 ? -4.554 6.437 -7.469 1.00 88.06 77 ILE A O 1
ATOM 608 N N . VAL A 1 78 ? -2.749 5.167 -6.980 1.00 86.38 78 VAL A N 1
ATOM 609 C CA . VAL A 1 78 ? -2.027 5.360 -8.234 1.00 86.38 78 VAL A CA 1
ATOM 610 C C . VAL A 1 78 ? -1.276 4.083 -8.574 1.00 86.38 78 VAL A C 1
ATOM 612 O O . VAL A 1 78 ? -0.689 3.446 -7.706 1.00 86.38 78 VAL A O 1
ATOM 615 N N . ILE A 1 79 ? -1.278 3.742 -9.856 1.00 83.56 79 ILE A N 1
ATOM 616 C CA . ILE A 1 79 ? -0.349 2.783 -10.446 1.00 83.56 79 ILE A CA 1
ATOM 617 C C . ILE A 1 79 ? 0.415 3.551 -11.513 1.00 83.56 79 ILE A C 1
ATOM 619 O O . ILE A 1 79 ? -0.215 4.215 -12.336 1.00 83.56 79 ILE A O 1
ATOM 623 N N . SER A 1 80 ? 1.741 3.486 -11.484 1.00 80.50 80 SER A N 1
ATOM 624 C CA . SER A 1 80 ? 2.604 3.976 -12.555 1.00 80.50 80 SER A CA 1
ATOM 625 C C . SER A 1 80 ? 3.250 2.791 -13.267 1.00 80.50 80 SER A C 1
ATOM 627 O O . SER A 1 80 ? 3.538 1.771 -12.645 1.00 80.50 80 SER A O 1
ATOM 629 N N . LEU A 1 81 ? 3.429 2.904 -14.582 1.00 83.88 81 LEU A N 1
ATOM 630 C CA . LEU A 1 81 ? 3.937 1.834 -15.436 1.00 83.88 81 LEU A CA 1
ATOM 631 C C . LEU A 1 81 ? 5.033 2.385 -16.347 1.00 83.88 81 LEU A C 1
ATOM 633 O O . LEU A 1 81 ? 4.897 3.459 -16.927 1.00 83.88 81 LEU A O 1
ATOM 637 N N . LEU A 1 82 ? 6.099 1.623 -16.527 1.00 84.12 82 LEU A N 1
ATOM 638 C CA . LEU A 1 82 ? 7.170 1.910 -17.465 1.00 84.12 82 LEU A CA 1
ATOM 639 C C . LEU A 1 82 ? 7.463 0.644 -18.258 1.00 84.12 82 LEU A C 1
ATOM 641 O O . LEU A 1 82 ? 7.750 -0.401 -17.682 1.00 84.12 82 LEU A O 1
ATOM 645 N N . LYS A 1 83 ? 7.408 0.743 -19.587 1.00 83.69 83 LYS A N 1
ATOM 646 C CA . LYS A 1 83 ? 7.818 -0.340 -20.480 1.00 83.69 83 LYS A CA 1
ATOM 647 C C . LYS A 1 83 ? 9.124 0.033 -21.166 1.00 83.69 83 LYS A C 1
ATOM 649 O O . LYS A 1 83 ? 9.224 1.098 -21.782 1.00 83.69 83 LYS A O 1
ATOM 654 N N . ALA A 1 84 ? 10.087 -0.870 -21.100 1.00 85.38 84 ALA A N 1
ATOM 655 C CA . ALA A 1 84 ? 11.356 -0.769 -21.796 1.00 85.38 84 ALA A CA 1
ATOM 656 C C . ALA A 1 84 ? 11.582 -2.011 -22.657 1.00 85.38 84 ALA A C 1
ATOM 658 O O . ALA A 1 84 ? 11.096 -3.094 -22.333 1.00 85.38 84 ALA A O 1
ATOM 659 N N . THR A 1 85 ? 12.314 -1.843 -23.751 1.00 87.06 85 THR A N 1
ATOM 660 C CA . THR A 1 85 ? 12.927 -2.965 -24.463 1.00 87.06 85 THR A CA 1
ATOM 661 C C . THR A 1 85 ? 14.326 -3.189 -23.882 1.00 87.06 85 THR A C 1
ATOM 663 O O . THR A 1 85 ? 15.054 -2.213 -23.697 1.00 87.06 85 THR A O 1
ATOM 666 N N . LEU A 1 86 ? 14.676 -4.434 -23.565 1.00 84.81 86 LEU A N 1
ATOM 667 C CA . LEU A 1 86 ? 16.007 -4.857 -23.126 1.00 84.81 86 LEU A CA 1
ATOM 668 C C . LEU A 1 86 ? 16.778 -5.389 -24.334 1.00 84.81 86 LEU A C 1
ATOM 670 O O . LEU A 1 86 ? 16.252 -6.173 -25.111 1.00 84.81 86 LEU A O 1
ATOM 674 N N . THR A 1 87 ? 18.031 -4.994 -24.498 1.00 85.38 87 THR A N 1
ATOM 675 C CA .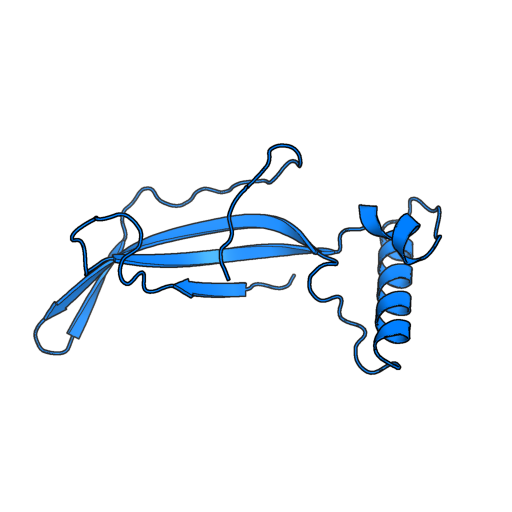 THR A 1 87 ? 18.918 -5.583 -25.503 1.00 85.38 87 THR A CA 1
ATOM 676 C C . THR A 1 87 ? 20.271 -5.854 -24.877 1.00 85.38 87 THR A C 1
ATOM 678 O O . THR A 1 87 ? 20.875 -4.948 -24.311 1.00 85.38 87 THR A O 1
ATOM 681 N N . CYS A 1 88 ? 20.767 -7.082 -25.005 1.00 82.81 88 CYS A N 1
ATOM 682 C CA . CYS A 1 88 ? 22.079 -7.468 -24.493 1.00 82.81 88 CYS A CA 1
ATOM 683 C C . CYS A 1 88 ? 23.096 -7.497 -25.641 1.00 82.81 88 CYS A C 1
ATOM 685 O O . CYS A 1 88 ? 22.893 -8.192 -26.637 1.00 82.81 88 CYS A O 1
ATOM 687 N N . LYS A 1 89 ? 24.194 -6.744 -25.529 1.00 85.62 89 LYS A N 1
ATOM 688 C CA . LYS A 1 89 ? 25.282 -6.725 -26.519 1.00 85.62 89 LYS A CA 1
ATOM 689 C C . LYS A 1 89 ? 26.629 -6.618 -25.814 1.00 85.62 89 LYS A C 1
ATOM 691 O O . LYS A 1 89 ? 26.820 -5.697 -25.031 1.00 85.62 89 LYS A O 1
ATOM 696 N N . ASN A 1 90 ? 27.570 -7.505 -26.149 1.00 85.38 90 ASN A N 1
ATOM 697 C CA . ASN A 1 90 ? 28.923 -7.545 -25.572 1.00 85.38 90 ASN A CA 1
ATOM 698 C C . ASN A 1 90 ? 28.906 -7.538 -24.029 1.00 85.38 90 ASN A C 1
ATOM 700 O O . ASN A 1 90 ? 29.527 -6.675 -23.413 1.00 85.38 90 ASN A O 1
ATOM 704 N N . ASP A 1 91 ? 28.116 -8.432 -23.426 1.00 85.25 91 ASP A N 1
ATOM 705 C CA . ASP A 1 91 ? 27.921 -8.538 -21.968 1.00 85.25 91 ASP A CA 1
ATOM 706 C C . ASP A 1 91 ? 27.385 -7.262 -21.286 1.00 85.25 91 ASP A C 1
ATOM 708 O O . ASP A 1 91 ? 27.427 -7.129 -20.065 1.00 85.25 91 ASP A O 1
ATOM 712 N N . CYS A 1 92 ? 26.845 -6.321 -22.069 1.00 78.81 92 CYS A N 1
ATOM 713 C CA . CYS A 1 92 ? 26.213 -5.098 -21.588 1.00 78.81 92 CYS A CA 1
ATOM 714 C C . CYS A 1 92 ? 24.707 -5.112 -21.874 1.00 78.81 92 CYS A C 1
ATOM 716 O O . CYS A 1 92 ? 24.274 -5.487 -22.967 1.00 78.81 92 CYS A O 1
ATOM 718 N N . GLU A 1 93 ? 23.915 -4.643 -20.911 1.00 84.06 93 GLU A N 1
ATOM 719 C CA . GLU A 1 93 ? 22.461 -4.503 -21.017 1.00 84.06 93 GLU A CA 1
ATOM 720 C C . GLU A 1 93 ? 22.074 -3.067 -21.395 1.00 84.06 93 GLU A C 1
ATOM 722 O O . GLU A 1 93 ? 22.489 -2.097 -20.757 1.00 84.06 93 GLU A O 1
ATOM 727 N N . PHE A 1 94 ? 21.249 -2.922 -22.430 1.00 83.31 94 PHE A N 1
ATOM 728 C CA . PHE A 1 94 ? 20.739 -1.646 -22.919 1.00 83.31 94 PHE A CA 1
ATOM 729 C C . PHE A 1 94 ? 19.222 -1.599 -22.758 1.00 83.31 94 PHE A C 1
ATOM 731 O O . PHE A 1 94 ? 18.508 -2.466 -23.259 1.00 83.31 94 PHE A O 1
ATOM 738 N N . PHE A 1 95 ? 18.724 -0.554 -22.097 1.00 84.94 95 PHE A N 1
ATOM 739 C CA . PHE A 1 95 ? 17.298 -0.359 -21.849 1.00 84.94 95 PHE A CA 1
ATOM 740 C C . PHE A 1 95 ? 16.780 0.809 -22.681 1.00 84.94 95 PHE A C 1
ATOM 742 O O . PHE A 1 95 ? 17.142 1.965 -22.451 1.00 84.94 95 PHE A O 1
ATOM 749 N N . GLN A 1 96 ? 15.894 0.526 -23.631 1.00 85.19 96 GLN A N 1
ATOM 750 C CA . GLN A 1 96 ? 15.235 1.557 -24.423 1.00 85.19 96 GLN A CA 1
ATOM 751 C C . GLN A 1 96 ? 13.819 1.798 -23.901 1.00 85.19 96 GLN A C 1
ATOM 753 O O . GLN A 1 96 ? 12.918 0.977 -24.082 1.00 85.19 96 GLN A O 1
ATOM 758 N N . LEU A 1 97 ? 13.610 2.952 -23.264 1.00 84.00 97 LEU A N 1
ATOM 759 C CA . LEU A 1 97 ? 12.298 3.354 -22.759 1.00 84.00 97 LEU A CA 1
ATOM 760 C C . LEU A 1 97 ? 11.336 3.639 -23.919 1.00 84.00 97 LEU A C 1
ATOM 762 O O . LEU A 1 97 ? 11.627 4.458 -24.795 1.00 84.00 97 LEU A O 1
ATOM 766 N N . LYS A 1 98 ? 10.149 3.021 -23.908 1.00 76.31 98 LYS A N 1
ATOM 767 C CA . LYS A 1 98 ? 9.075 3.390 -24.840 1.00 76.31 98 LYS A CA 1
ATOM 768 C C . LYS A 1 98 ? 8.377 4.646 -24.314 1.00 76.31 98 LYS A C 1
ATOM 770 O O . LYS A 1 98 ? 7.825 4.650 -23.217 1.00 76.31 98 LYS A O 1
ATOM 775 N N . LYS A 1 99 ? 8.394 5.721 -25.109 1.00 56.00 99 LYS A N 1
ATOM 776 C CA . LYS A 1 99 ? 8.095 7.109 -24.693 1.00 56.00 99 LYS A CA 1
ATOM 777 C C . LYS A 1 99 ? 6.651 7.401 -24.220 1.00 56.00 99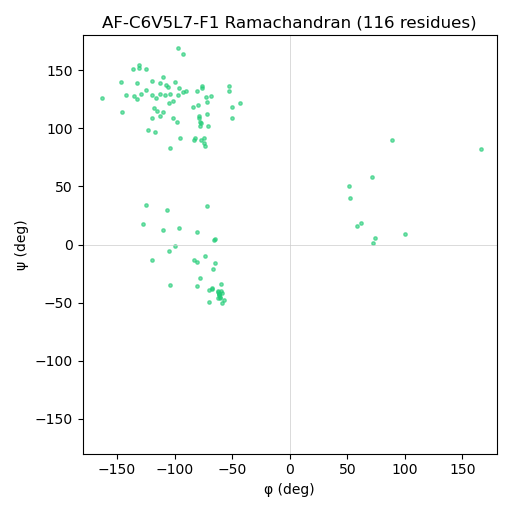 LYS A C 1
ATOM 779 O O . LYS A 1 99 ? 6.362 8.542 -23.894 1.00 56.00 99 LYS A O 1
ATOM 784 N N . ASN A 1 100 ? 5.762 6.407 -24.114 1.00 52.62 100 ASN A N 1
ATOM 785 C CA . ASN A 1 100 ? 4.313 6.619 -23.940 1.00 52.62 100 ASN A CA 1
ATOM 786 C C . ASN A 1 100 ? 3.673 5.876 -22.746 1.00 52.62 100 ASN A C 1
ATOM 788 O O . ASN A 1 100 ? 2.460 5.687 -22.735 1.00 52.62 100 ASN A O 1
ATOM 792 N N . CYS A 1 101 ? 4.436 5.405 -21.754 1.00 49.19 101 CYS A N 1
ATOM 793 C CA . CYS A 1 101 ? 3.872 4.497 -20.740 1.00 49.19 101 CYS A CA 1
ATOM 794 C C . CYS A 1 101 ? 3.471 5.128 -19.398 1.00 49.19 101 CYS A C 1
ATOM 796 O O . CYS A 1 101 ? 2.913 4.406 -18.576 1.00 49.19 101 CYS A O 1
ATOM 798 N N . PHE A 1 102 ? 3.654 6.435 -19.168 1.00 45.88 102 PHE A N 1
ATOM 799 C CA . PHE A 1 102 ? 3.216 7.043 -17.906 1.00 45.88 102 PHE A CA 1
ATOM 800 C C . PHE A 1 102 ? 1.689 7.203 -17.861 1.00 45.88 102 PHE A C 1
ATOM 802 O O . PHE A 1 102 ? 1.134 8.239 -18.223 1.00 45.88 102 PHE A O 1
ATOM 809 N N . TRP A 1 103 ? 1.002 6.163 -17.401 1.00 52.03 103 TRP A N 1
ATOM 810 C CA . TRP A 1 103 ? -0.426 6.206 -17.121 1.00 52.03 103 TRP A CA 1
ATOM 811 C C . TRP A 1 103 ? -0.630 6.446 -15.632 1.00 52.03 103 TRP A C 1
ATOM 813 O O . TRP A 1 103 ? -0.441 5.538 -14.833 1.00 52.03 103 TRP A O 1
ATOM 823 N N . ARG A 1 104 ? -1.031 7.658 -15.240 1.00 45.78 104 ARG A N 1
ATOM 824 C CA . ARG A 1 104 ? -1.475 7.915 -13.866 1.00 45.78 104 ARG A CA 1
ATOM 825 C C . ARG A 1 104 ? -2.941 7.513 -13.743 1.00 45.78 104 ARG A C 1
ATOM 827 O O . ARG A 1 104 ? -3.834 8.329 -13.960 1.00 45.78 104 ARG A O 1
ATOM 834 N N . TYR A 1 105 ? -3.198 6.259 -13.390 1.00 52.34 105 TYR A N 1
ATOM 835 C CA . TYR A 1 105 ? -4.550 5.828 -13.042 1.00 52.34 105 TYR A CA 1
ATOM 836 C C . TYR A 1 105 ? -4.876 6.299 -11.623 1.00 52.34 105 TYR A C 1
ATOM 838 O O . TYR A 1 105 ? -4.418 5.698 -10.657 1.00 52.34 105 TYR A O 1
ATOM 846 N N . SER A 1 106 ? -5.660 7.372 -11.481 1.00 42.72 106 SER A N 1
ATOM 847 C CA . SER A 1 106 ? -6.350 7.645 -10.217 1.00 42.72 106 SER A CA 1
ATOM 848 C C . SER A 1 106 ? -7.548 6.708 -10.146 1.00 42.72 106 SER A C 1
ATOM 850 O O . SER A 1 106 ? -8.524 6.881 -10.878 1.00 42.72 106 SER A O 1
ATOM 852 N N . VAL A 1 107 ? -7.456 5.664 -9.323 1.00 46.91 107 VAL A N 1
ATOM 853 C CA . VAL A 1 107 ? -8.559 4.715 -9.139 1.00 46.91 107 VAL A CA 1
ATOM 854 C C . VAL A 1 107 ? -9.646 5.396 -8.303 1.00 46.91 107 VAL A C 1
ATOM 856 O O . VAL A 1 107 ? -9.721 5.241 -7.085 1.00 46.91 107 VAL A O 1
ATOM 859 N N . LEU A 1 108 ? -10.518 6.161 -8.965 1.00 38.88 108 LEU A N 1
ATOM 860 C CA . LEU A 1 108 ? -11.845 6.460 -8.441 1.00 38.88 108 LEU A CA 1
ATOM 861 C C . LEU A 1 108 ? -12.648 5.152 -8.536 1.00 38.88 108 LEU A C 1
ATOM 863 O O . LEU A 1 108 ? -13.033 4.703 -9.615 1.00 38.88 108 LEU A O 1
ATOM 867 N N . GLN A 1 109 ? -12.787 4.480 -7.398 1.00 38.53 109 GLN A N 1
ATOM 868 C CA . GLN A 1 109 ? -13.391 3.157 -7.245 1.00 38.53 109 GLN A CA 1
ATOM 869 C C . GLN A 1 109 ? -14.766 3.045 -7.931 1.00 38.53 109 GLN A C 1
ATOM 871 O O . GLN A 1 109 ? -15.745 3.604 -7.444 1.00 38.53 109 GLN A O 1
ATOM 876 N N . ARG A 1 110 ? -14.828 2.292 -9.040 1.00 34.91 110 ARG A N 1
ATOM 877 C CA . ARG A 1 110 ? -15.872 1.310 -9.425 1.00 34.91 110 ARG A CA 1
ATOM 878 C C . ARG A 1 110 ? -15.719 0.941 -10.904 1.00 34.91 110 ARG A C 1
ATOM 880 O O . ARG A 1 110 ? -16.443 1.442 -11.757 1.00 34.91 110 ARG A O 1
ATOM 887 N N . LYS A 1 111 ? -14.817 0.010 -11.209 1.00 31.44 111 LYS A N 1
ATOM 888 C CA . LYS A 1 111 ? -14.998 -0.973 -12.290 1.00 31.44 111 LYS A CA 1
ATOM 889 C C . LYS A 1 111 ? -14.003 -2.109 -12.070 1.00 31.44 111 LYS A C 1
ATOM 891 O O . LYS A 1 111 ? -12.822 -1.869 -11.852 1.00 31.44 111 LYS A O 1
ATOM 896 N N . ARG A 1 112 ? -14.546 -3.328 -12.025 1.00 30.92 112 ARG A N 1
ATOM 897 C CA . ARG A 1 112 ? -13.856 -4.599 -11.779 1.00 30.92 112 ARG A CA 1
ATOM 898 C C . ARG A 1 112 ? -12.542 -4.678 -12.560 1.00 30.92 112 ARG A C 1
ATOM 900 O O . ARG A 1 112 ? -12.574 -4.656 -13.785 1.00 30.92 112 ARG A O 1
ATOM 907 N N . ILE A 1 113 ? -11.431 -4.861 -11.853 1.00 35.25 113 ILE A N 1
ATOM 908 C CA . ILE A 1 113 ? -10.243 -5.500 -12.421 1.00 35.25 113 ILE A CA 1
ATOM 909 C C . ILE A 1 113 ? -10.356 -6.968 -12.018 1.00 35.25 113 ILE A C 1
ATOM 911 O O . ILE A 1 113 ? -10.014 -7.360 -10.907 1.00 35.25 113 ILE A O 1
ATOM 915 N N . SER A 1 114 ? -10.982 -7.752 -12.888 1.00 29.44 114 SER A N 1
ATOM 916 C CA . SER A 1 114 ? -10.937 -9.208 -12.832 1.00 29.44 114 SER A CA 1
ATOM 917 C C . SER A 1 114 ? -9.582 -9.682 -13.357 1.00 29.44 114 SER A C 1
ATOM 919 O O . SER A 1 114 ? -9.123 -9.202 -14.392 1.00 29.44 114 SER A O 1
ATOM 921 N N . THR A 1 115 ? -9.015 -10.650 -12.636 1.00 29.44 115 THR A N 1
ATOM 922 C CA . THR A 1 115 ? -7.819 -11.445 -12.953 1.00 29.44 115 THR A CA 1
ATOM 923 C C . THR A 1 115 ? -6.486 -10.849 -12.493 1.00 29.44 115 THR A C 1
ATOM 925 O O . THR A 1 115 ? -5.783 -10.169 -13.234 1.00 29.44 115 THR A O 1
ATOM 928 N N . VAL A 1 116 ? -6.106 -11.217 -11.268 1.00 26.47 116 VAL A N 1
ATOM 929 C CA . VAL A 1 116 ? -4.709 -11.446 -10.879 1.00 26.47 116 VAL A CA 1
ATOM 930 C C . VAL A 1 116 ? -4.621 -12.950 -10.612 1.00 26.47 116 VAL A C 1
ATOM 932 O O . VAL A 1 116 ? -5.288 -13.438 -9.701 1.00 26.47 116 VAL A O 1
ATOM 935 N N . LEU A 1 117 ? -3.909 -13.695 -11.463 1.00 25.02 117 LEU A N 1
ATOM 936 C CA . LEU A 1 117 ? -3.484 -15.058 -11.131 1.00 25.02 117 LEU A CA 1
ATOM 937 C C . LEU A 1 117 ? -2.234 -14.937 -10.251 1.00 25.02 117 LEU A C 1
ATOM 939 O O . LEU A 1 117 ? -1.346 -14.149 -10.582 1.00 25.02 117 LEU A O 1
ATOM 943 N N . PHE A 1 118 ? -2.238 -15.672 -9.138 1.00 37.72 118 PHE A N 1
ATOM 944 C CA . PHE A 1 118 ? -1.107 -15.837 -8.224 1.00 37.72 118 PHE A CA 1
ATOM 945 C C . PHE A 1 118 ? 0.054 -16.575 -8.892 1.00 37.72 118 PHE A C 1
ATOM 947 O O . PHE A 1 118 ? -0.229 -17.449 -9.746 1.00 37.72 118 PHE A O 1
#

Radius of gyration: 19.45 Å; Cα contacts (8 Å, |Δi|>4): 168; chains: 1; bounding box: 48×28×49 Å

Mean predicted aligned error: 12.72 Å

Sequence (118 aa):
MCNWLGFVSQGKLLGLNDMDSIVVFDIETVPDTGLCEVLTGFKGKDVVAMRKAMENYHLDITDGKNPFLRQPFHRVIVISLLKATLTCKNDCEFFQLKKNCFWRYSVLQRKRISTVLF

Secondary structure (DSSP, 8-state):
---EEEEEE--SSSS---TTEEEEEEEEEEE-GGGHHHHH------HHHHHHHHHHHHHHHTTTS--SPPTTSEEEEEEEEEEEEEEEETTEEEEEE-TT----EE--S-S-------

Solvent-accessible surface area (backbone atoms only — not comparable to full-atom values): 7351 Å² total; per-residue (Å²): 132,60,82,44,84,46,83,48,78,63,83,80,80,84,88,66,93,58,92,38,48,40,42,40,36,38,44,38,43,45,75,40,64,86,47,26,40,80,77,62,68,53,88,76,86,52,65,68,61,40,49,53,47,46,28,52,50,36,15,61,80,46,78,66,73,42,58,72,80,51,86,84,52,49,39,66,47,36,44,42,40,43,44,28,39,50,44,78,56,92,97,37,81,42,76,46,72,53,95,81,38,82,47,78,47,69,60,76,89,83,76,88,85,80,85,82,82,131

Nearest PDB structures (foldseek):
  2o3b-assembly1_B  TM=1.827E-01  e=4.080E+00  Nostoc sp. PCC 7120 = FACHB-418

pLDDT: mean 71.35, std 22.3, range [25.02, 92.88]